Protein AF-A0A0A6PBP9-F1 (afdb_monomer_lite)

pLDDT: mean 74.22, std 13.12, range [42.09, 90.06]

Foldseek 3Di:
DDPPPPDDDPVVVVVLVVVCVVVVHDSVVVVVVVVVDDPVVVVVVVVPDPPDPPPCPVVDD

Radius of gyration: 16.66 Å; chains: 1; bounding box: 53×22×28 Å

Sequence (61 aa):
MSQYILELPDSLLEQAKKIATQKQISINLLKERAKRADINACRAVLAKIPDNPIDELDRIL

Organism: NCBI:txid1003181

Structure (mmCIF, N/CA/C/O backbone):
data_AF-A0A0A6PBP9-F1
#
_entry.id   AF-A0A0A6PBP9-F1
#
loop_
_atom_site.group_PDB
_atom_site.id
_atom_site.type_symbol
_atom_site.label_atom_id
_atom_site.label_alt_id
_atom_site.label_comp_id
_atom_site.label_asym_id
_atom_site.label_entity_id
_atom_site.label_seq_id
_atom_site.pdbx_PDB_ins_code
_atom_site.Cartn_x
_atom_site.Cartn_y
_atom_site.Cartn_z
_atom_site.occupancy
_atom_site.B_iso_or_equiv
_atom_site.auth_seq_id
_atom_site.auth_comp_id
_atom_site.auth_asym_id
_atom_site.auth_atom_id
_atom_site.pdbx_PDB_model_num
ATOM 1 N N . MET A 1 1 ? -24.191 -4.680 -3.256 1.00 42.88 1 MET A N 1
ATOM 2 C CA . MET A 1 1 ? -22.812 -4.162 -3.396 1.00 42.88 1 MET A CA 1
ATOM 3 C C . MET A 1 1 ? -21.937 -4.971 -2.457 1.00 42.88 1 MET A C 1
ATOM 5 O O . MET A 1 1 ? -22.186 -4.925 -1.261 1.00 42.88 1 MET A O 1
ATOM 9 N N . SER A 1 2 ? -21.019 -5.787 -2.980 1.00 46.06 2 SER A N 1
ATOM 10 C CA . SER A 1 2 ? -20.198 -6.675 -2.147 1.00 46.06 2 SER A CA 1
ATOM 11 C C . SER A 1 2 ? -19.220 -5.839 -1.316 1.00 46.06 2 SER A C 1
ATOM 13 O O . SER A 1 2 ? -18.310 -5.218 -1.868 1.00 46.06 2 SER A O 1
ATOM 15 N N . GLN A 1 3 ? -19.442 -5.755 -0.002 1.00 51.44 3 GLN A N 1
ATOM 16 C CA . GLN A 1 3 ? -18.473 -5.191 0.934 1.00 51.44 3 GLN A CA 1
ATOM 17 C C . GLN A 1 3 ? -17.327 -6.194 1.063 1.00 51.44 3 GLN A C 1
ATOM 19 O O . GLN A 1 3 ? -17.344 -7.067 1.923 1.00 51.44 3 GLN A O 1
ATOM 24 N N . TYR A 1 4 ? -16.331 -6.084 0.185 1.00 54.25 4 TYR A N 1
ATOM 25 C CA . TYR A 1 4 ? -15.052 -6.746 0.406 1.00 54.25 4 TYR A CA 1
ATOM 26 C C . TYR A 1 4 ? -14.427 -6.139 1.661 1.00 54.25 4 TYR A C 1
ATOM 28 O O . TYR A 1 4 ? -13.920 -5.011 1.649 1.00 54.25 4 TYR A O 1
ATOM 36 N N . ILE A 1 5 ? -14.526 -6.877 2.764 1.00 58.66 5 I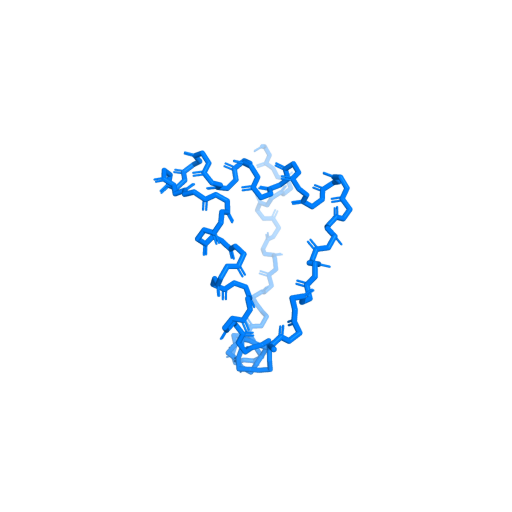LE A N 1
ATOM 37 C CA . ILE A 1 5 ? -13.808 -6.581 3.994 1.00 58.66 5 ILE A CA 1
ATOM 38 C C . ILE A 1 5 ? -12.342 -6.867 3.679 1.00 58.66 5 ILE A C 1
ATOM 40 O O . ILE A 1 5 ? -11.925 -8.012 3.539 1.00 58.66 5 ILE A O 1
ATOM 44 N N . LEU A 1 6 ? -11.575 -5.800 3.467 1.00 64.06 6 LEU A N 1
ATOM 45 C CA . LEU A 1 6 ? -10.133 -5.891 3.297 1.00 64.06 6 LEU A CA 1
ATOM 46 C C . LEU A 1 6 ? -9.530 -6.148 4.686 1.00 64.06 6 LEU A C 1
ATOM 48 O O . LEU A 1 6 ? -9.208 -5.200 5.414 1.00 64.06 6 LEU A O 1
ATOM 52 N N . GLU A 1 7 ? -9.471 -7.417 5.084 1.00 68.25 7 GLU A N 1
ATOM 53 C CA . GLU A 1 7 ? -8.765 -7.841 6.290 1.00 68.25 7 GLU A CA 1
ATOM 54 C C . GLU A 1 7 ? -7.264 -7.773 6.016 1.00 68.25 7 GLU A C 1
ATOM 56 O O . GLU A 1 7 ? -6.710 -8.525 5.216 1.00 68.25 7 GLU A O 1
ATOM 61 N N . LEU A 1 8 ? -6.623 -6.774 6.620 1.00 70.94 8 LEU A N 1
ATOM 62 C CA . LEU A 1 8 ? -5.182 -6.595 6.540 1.00 70.94 8 LEU A CA 1
ATOM 63 C C . LEU A 1 8 ? -4.535 -7.367 7.694 1.00 70.94 8 LEU A C 1
ATOM 65 O O . LEU A 1 8 ? -4.988 -7.206 8.827 1.00 70.94 8 LEU A O 1
ATOM 69 N N . PRO A 1 9 ? -3.455 -8.122 7.440 1.00 82.81 9 PRO A N 1
ATOM 70 C CA . PRO A 1 9 ? -2.584 -8.641 8.487 1.00 82.81 9 PRO A CA 1
ATOM 71 C C . PRO A 1 9 ? -2.145 -7.540 9.461 1.00 82.81 9 PRO A C 1
ATOM 73 O O . PRO A 1 9 ? -1.896 -6.404 9.041 1.00 82.81 9 PRO A O 1
ATOM 76 N N . ASP A 1 10 ? -1.976 -7.886 10.739 1.00 81.19 10 ASP A N 1
ATOM 77 C CA . ASP A 1 10 ? -1.662 -6.925 11.808 1.00 81.19 10 ASP A CA 1
ATOM 78 C C . ASP A 1 10 ? -0.413 -6.083 11.512 1.00 81.19 10 ASP A C 1
ATOM 80 O O . ASP A 1 10 ? -0.394 -4.875 11.746 1.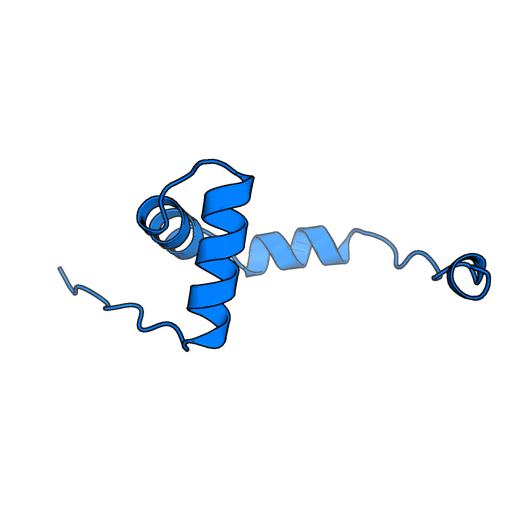00 81.19 10 ASP A O 1
ATOM 84 N N . SER A 1 11 ? 0.610 -6.687 10.902 1.00 82.62 11 SER A N 1
ATOM 85 C CA . SER A 1 11 ? 1.842 -5.993 10.510 1.00 82.62 11 SER A CA 1
ATOM 86 C C . SER A 1 11 ? 1.600 -4.866 9.497 1.00 82.62 11 SER A C 1
ATOM 88 O O . SER A 1 11 ? 2.176 -3.782 9.619 1.00 82.62 11 SER A O 1
ATOM 90 N N . LEU A 1 12 ? 0.718 -5.087 8.520 1.00 80.38 12 LEU A N 1
ATOM 91 C CA . LEU A 1 12 ? 0.347 -4.087 7.517 1.00 80.38 12 LEU A CA 1
ATOM 92 C C . LEU A 1 12 ? -0.581 -3.025 8.103 1.00 80.38 12 LEU A C 1
ATOM 94 O O . LEU A 1 12 ? -0.521 -1.859 7.711 1.00 80.38 12 LEU A O 1
ATOM 98 N N . LEU A 1 13 ? -1.412 -3.405 9.070 1.00 84.06 13 LEU A N 1
ATOM 99 C CA . LEU A 1 13 ? -2.303 -2.484 9.760 1.00 84.06 13 LEU A CA 1
ATOM 100 C C . LEU A 1 13 ? -1.517 -1.508 10.653 1.00 84.06 13 LEU A C 1
ATOM 102 O O . LEU A 1 13 ? -1.799 -0.308 10.648 1.00 84.06 13 LEU A O 1
ATOM 106 N N . GLU A 1 14 ? -0.475 -1.982 11.335 1.00 85.88 14 GLU A N 1
ATOM 107 C CA . GLU A 1 14 ? 0.453 -1.142 12.100 1.00 85.88 14 GLU A CA 1
ATOM 108 C C . GLU A 1 14 ? 1.267 -0.194 11.209 1.00 85.88 14 GLU A C 1
ATOM 110 O O . GLU A 1 14 ? 1.431 0.986 11.529 1.00 85.88 14 GLU A O 1
ATOM 115 N N . GLN A 1 15 ? 1.721 -0.653 10.041 1.00 84.44 15 GLN A N 1
ATOM 116 C CA . GLN A 1 15 ? 2.371 0.231 9.067 1.00 84.44 15 GLN A CA 1
ATOM 117 C C . GLN A 1 15 ? 1.406 1.293 8.527 1.00 84.44 15 GLN A C 1
ATOM 119 O O . GLN A 1 15 ? 1.758 2.473 8.462 1.00 84.44 15 GLN A O 1
ATOM 124 N N . ALA A 1 16 ? 0.171 0.906 8.201 1.00 82.88 16 ALA A N 1
ATOM 125 C CA . ALA A 1 16 ? -0.854 1.840 7.751 1.00 82.88 16 ALA A CA 1
ATOM 126 C C . ALA A 1 16 ? -1.159 2.902 8.817 1.00 82.88 16 ALA A C 1
ATOM 128 O O . ALA A 1 16 ? -1.288 4.074 8.469 1.00 82.88 16 ALA A O 1
ATOM 129 N N . LYS A 1 17 ? -1.209 2.529 10.105 1.00 85.31 17 LYS A N 1
ATOM 130 C CA . LYS A 1 17 ? -1.337 3.474 11.228 1.00 85.31 17 LYS A CA 1
ATOM 131 C C . LYS A 1 17 ? -0.168 4.454 11.283 1.00 85.31 17 LYS A C 1
ATOM 133 O O . LYS A 1 17 ? -0.398 5.655 11.364 1.00 85.31 17 LYS A O 1
ATOM 138 N N . LYS A 1 18 ? 1.077 3.978 11.191 1.00 88.25 18 LYS A N 1
ATOM 139 C CA . LYS A 1 18 ? 2.261 4.858 11.199 1.00 88.25 18 LYS A CA 1
ATOM 140 C C . LYS A 1 18 ? 2.218 5.882 10.062 1.00 88.25 18 LYS A C 1
ATOM 142 O O . LYS A 1 18 ? 2.406 7.072 10.302 1.00 88.25 18 LYS A O 1
ATOM 147 N N . ILE A 1 19 ? 1.902 5.434 8.847 1.00 85.81 19 ILE A N 1
ATOM 148 C CA . ILE A 1 19 ? 1.794 6.298 7.661 1.00 85.81 19 ILE A CA 1
ATOM 149 C C . ILE A 1 19 ? 0.622 7.279 7.799 1.00 85.81 19 ILE A C 1
ATOM 151 O O . ILE A 1 19 ? 0.754 8.450 7.442 1.00 85.81 19 ILE A O 1
ATOM 155 N N . ALA A 1 20 ? -0.515 6.815 8.323 1.00 85.88 20 ALA A N 1
ATOM 156 C CA . ALA A 1 20 ? -1.689 7.638 8.597 1.00 85.88 20 ALA A CA 1
ATOM 157 C C . ALA A 1 20 ? -1.347 8.796 9.542 1.00 85.88 20 ALA A C 1
ATOM 159 O O . ALA A 1 20 ? -1.638 9.948 9.223 1.00 85.88 20 ALA A O 1
ATOM 160 N N . THR A 1 21 ? -0.658 8.504 10.647 1.00 87.12 21 THR A N 1
ATOM 161 C CA . THR A 1 21 ? -0.217 9.504 11.626 1.00 87.12 21 THR A CA 1
ATOM 162 C C . THR A 1 21 ? 0.780 10.489 11.021 1.00 87.12 21 THR A C 1
ATOM 164 O O . THR A 1 21 ? 0.598 11.695 11.157 1.00 87.12 21 THR A O 1
ATOM 167 N N . GLN A 1 22 ? 1.792 10.004 10.292 1.00 90.06 22 GLN A N 1
ATOM 168 C CA . GLN A 1 22 ? 2.791 10.861 9.638 1.00 90.06 22 GLN A CA 1
ATOM 169 C C . GLN A 1 22 ? 2.169 11.825 8.624 1.00 90.06 22 GLN A C 1
ATOM 171 O O . GLN A 1 22 ? 2.582 12.976 8.525 1.00 90.06 22 GLN A O 1
ATOM 176 N N . LYS A 1 23 ? 1.176 11.357 7.863 1.00 86.00 23 LYS A N 1
ATOM 177 C CA . LYS A 1 23 ? 0.513 12.149 6.820 1.00 86.00 23 LYS A CA 1
ATOM 178 C C . LYS A 1 23 ? -0.754 12.859 7.306 1.00 86.00 23 LYS A C 1
ATOM 180 O O . LYS A 1 23 ? -1.418 13.482 6.486 1.00 86.00 23 LYS A O 1
ATOM 185 N N . GLN A 1 24 ? -1.094 12.752 8.595 1.00 88.69 24 GLN A N 1
ATOM 186 C CA . GLN A 1 24 ? -2.327 13.279 9.201 1.00 88.69 24 GLN A CA 1
ATOM 187 C C . GLN A 1 24 ? -3.602 12.911 8.415 1.00 88.69 24 GLN A C 1
ATOM 189 O O . GLN A 1 24 ? -4.505 13.723 8.225 1.00 88.69 24 GLN A O 1
ATOM 194 N N . ILE A 1 25 ? -3.682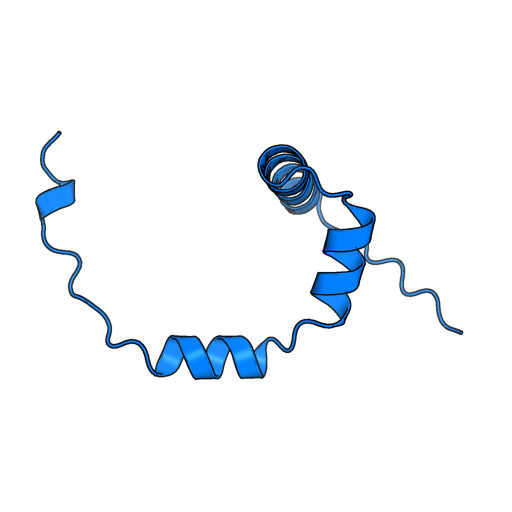 11.670 7.931 1.00 88.56 25 ILE A N 1
ATOM 195 C CA . ILE A 1 25 ? -4.836 11.153 7.183 1.00 88.56 25 ILE A CA 1
ATOM 196 C C . ILE A 1 25 ? -5.469 9.971 7.904 1.00 88.56 25 ILE A C 1
ATOM 198 O O . ILE A 1 25 ? -4.806 9.241 8.632 1.00 88.56 25 ILE A O 1
ATOM 202 N N . SER A 1 26 ? -6.758 9.733 7.665 1.00 86.69 26 SER A N 1
ATOM 203 C CA . SER A 1 26 ? -7.443 8.574 8.235 1.00 86.69 26 SER A CA 1
ATOM 204 C C . SER A 1 26 ? -7.047 7.267 7.538 1.00 86.69 26 SER A C 1
ATOM 206 O O . SER A 1 26 ? -6.803 7.217 6.328 1.00 86.69 26 SER A O 1
ATOM 208 N N . ILE A 1 27 ? -7.057 6.165 8.293 1.00 83.56 27 ILE A N 1
ATOM 209 C CA . ILE A 1 27 ? -6.810 4.814 7.761 1.00 83.56 27 ILE A CA 1
ATOM 210 C C . ILE A 1 27 ? -7.857 4.441 6.700 1.00 83.56 27 ILE A C 1
ATOM 212 O O . ILE A 1 27 ? -7.532 3.792 5.710 1.00 83.56 27 ILE A O 1
ATOM 216 N N . ASN A 1 28 ? -9.104 4.893 6.857 1.00 84.06 28 ASN A N 1
ATOM 217 C CA . ASN A 1 28 ? -10.156 4.665 5.864 1.00 84.06 28 ASN A CA 1
ATOM 218 C C . ASN A 1 28 ? -9.821 5.325 4.523 1.00 84.06 28 ASN A C 1
ATOM 220 O O . ASN A 1 28 ? -9.996 4.703 3.479 1.00 84.06 28 ASN A O 1
ATOM 224 N N . LEU A 1 29 ? -9.264 6.540 4.538 1.00 82.44 29 LEU A N 1
ATOM 225 C CA . LEU A 1 29 ? -8.809 7.199 3.316 1.00 82.44 29 LEU A CA 1
ATOM 226 C C . LEU A 1 29 ? -7.654 6.431 2.656 1.00 82.44 29 LEU A C 1
ATOM 228 O O . LEU A 1 29 ? -7.624 6.315 1.432 1.00 82.44 29 LEU A O 1
ATOM 232 N N . LEU A 1 30 ? -6.730 5.873 3.444 1.00 81.38 30 LEU A N 1
ATOM 233 C CA . LEU A 1 30 ? -5.675 4.986 2.938 1.00 81.38 30 LEU A CA 1
ATOM 234 C C . LEU A 1 30 ? -6.252 3.724 2.287 1.00 81.38 30 LEU A C 1
ATOM 236 O O . LEU A 1 30 ? -5.831 3.377 1.188 1.00 81.38 30 LEU A O 1
ATOM 240 N N . LYS A 1 31 ? -7.247 3.081 2.910 1.00 81.56 31 LYS A N 1
ATOM 241 C CA . LYS A 1 31 ? -7.929 1.906 2.343 1.00 81.56 31 LYS A CA 1
ATOM 242 C C . LYS A 1 31 ? -8.633 2.236 1.025 1.00 81.56 31 LYS A C 1
ATOM 244 O O . LYS A 1 31 ? -8.484 1.497 0.058 1.00 81.56 31 LYS A O 1
ATOM 249 N N . GLU A 1 32 ? -9.345 3.357 0.949 1.00 82.69 32 GLU A N 1
ATOM 250 C CA . GLU A 1 32 ? -10.007 3.793 -0.289 1.00 82.69 32 GLU A CA 1
ATOM 251 C C . GLU A 1 32 ? -9.010 4.160 -1.396 1.00 82.69 32 GLU A C 1
ATOM 253 O O . GLU A 1 32 ? -9.231 3.845 -2.564 1.00 82.69 32 GLU A O 1
ATOM 258 N N . ARG A 1 33 ? -7.877 4.779 -1.045 1.00 82.31 33 ARG A N 1
ATOM 259 C CA . ARG A 1 33 ? -6.787 5.033 -1.998 1.00 82.31 33 ARG A CA 1
ATOM 260 C C . ARG A 1 33 ? -6.156 3.735 -2.488 1.00 82.31 33 ARG A C 1
ATOM 262 O O . ARG A 1 33 ? -5.940 3.610 -3.684 1.00 82.31 33 ARG A O 1
ATOM 269 N N . ALA A 1 34 ? -5.917 2.772 -1.599 1.00 78.25 34 ALA A N 1
ATOM 270 C CA . ALA A 1 34 ? -5.378 1.465 -1.960 1.00 78.25 34 ALA A CA 1
ATOM 271 C C . ALA A 1 34 ? -6.313 0.700 -2.910 1.00 78.25 34 ALA A C 1
ATOM 273 O O . ALA A 1 34 ? -5.842 0.135 -3.888 1.00 78.25 34 ALA A O 1
ATOM 274 N N . LYS A 1 35 ? -7.636 0.756 -2.695 1.00 78.25 35 LYS A N 1
ATOM 275 C CA . LYS A 1 35 ? -8.628 0.176 -3.621 1.00 78.25 35 LYS A CA 1
ATOM 276 C C . LYS A 1 35 ? -8.575 0.783 -5.025 1.00 78.25 35 LYS A C 1
ATOM 278 O O . LYS A 1 35 ? -8.892 0.099 -5.989 1.00 78.25 35 LYS A O 1
ATOM 283 N N . ARG A 1 36 ? -8.226 2.068 -5.135 1.00 76.81 36 ARG A N 1
ATOM 284 C CA . ARG A 1 36 ? -8.109 2.788 -6.415 1.00 7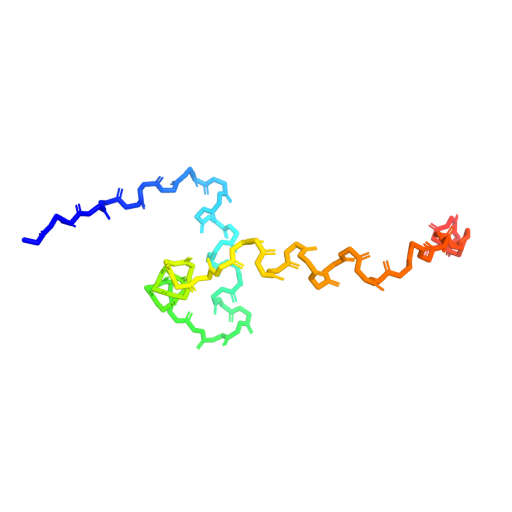6.81 36 ARG A CA 1
ATOM 285 C C . ARG A 1 36 ? -6.710 2.720 -7.024 1.00 76.81 36 ARG A C 1
ATOM 287 O O . ARG A 1 36 ? -6.531 3.180 -8.147 1.00 76.81 36 ARG A O 1
ATOM 294 N N . ALA A 1 37 ? -5.720 2.228 -6.285 1.00 78.69 37 ALA A N 1
ATOM 295 C CA . ALA A 1 37 ? -4.346 2.198 -6.747 1.00 78.69 37 ALA A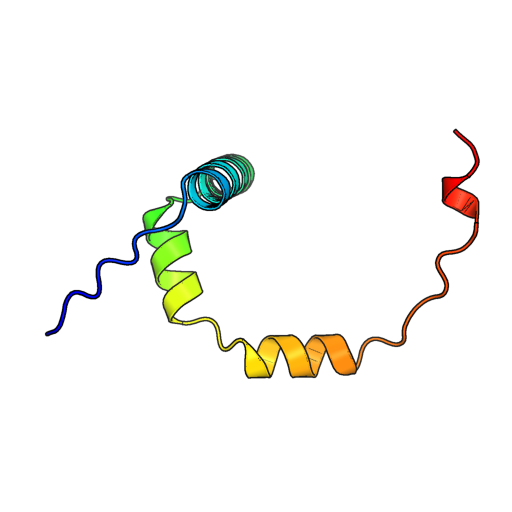 CA 1
ATOM 296 C C . ALA A 1 37 ? -4.188 1.115 -7.820 1.00 78.69 37 ALA A C 1
ATOM 298 O O . ALA A 1 37 ? -4.375 -0.071 -7.554 1.00 78.69 37 ALA A O 1
ATOM 299 N N . ASP A 1 38 ? -3.819 1.529 -9.030 1.00 79.38 38 ASP A N 1
ATOM 300 C CA . ASP A 1 38 ? -3.452 0.603 -10.094 1.00 79.38 38 ASP A CA 1
ATOM 301 C C . ASP A 1 38 ? -1.990 0.179 -9.913 1.00 79.38 38 ASP A C 1
ATOM 303 O O . ASP A 1 38 ? -1.046 0.894 -10.262 1.00 79.38 38 ASP A O 1
ATOM 307 N N . ILE A 1 39 ? -1.811 -1.010 -9.336 1.00 78.69 39 ILE A N 1
ATOM 308 C CA . ILE A 1 39 ? -0.495 -1.597 -9.062 1.00 78.69 39 ILE A CA 1
ATOM 309 C C . ILE A 1 39 ? 0.324 -1.755 -10.352 1.00 78.69 39 ILE A C 1
ATOM 311 O O . ILE A 1 39 ? 1.546 -1.587 -10.323 1.00 78.69 39 ILE A O 1
ATOM 315 N N . ASN A 1 40 ? -0.319 -2.039 -11.488 1.00 76.38 40 ASN A N 1
ATOM 316 C CA . ASN A 1 40 ? 0.377 -2.221 -12.760 1.00 76.38 40 ASN A CA 1
ATOM 317 C C . ASN A 1 40 ? 0.914 -0.888 -13.278 1.00 76.38 40 ASN A C 1
ATOM 319 O O . ASN A 1 40 ? 2.064 -0.821 -13.715 1.00 76.38 40 ASN A O 1
ATOM 323 N N . ALA A 1 41 ? 0.126 0.183 -13.154 1.00 76.81 41 ALA A N 1
ATOM 324 C CA . ALA A 1 41 ? 0.577 1.529 -13.488 1.00 76.81 41 ALA A CA 1
ATOM 325 C C . ALA A 1 41 ? 1.756 1.963 -12.600 1.00 76.81 41 ALA A C 1
ATOM 327 O O . ALA A 1 41 ? 2.758 2.465 -13.110 1.00 76.81 41 ALA A O 1
ATOM 328 N N . CYS A 1 42 ? 1.694 1.701 -11.289 1.00 78.81 42 CYS A N 1
ATOM 329 C CA . CYS A 1 42 ? 2.807 1.980 -10.377 1.00 78.81 42 CYS A CA 1
ATOM 330 C C . CYS A 1 42 ? 4.078 1.207 -10.763 1.00 78.81 42 CYS A C 1
ATOM 332 O O . CYS A 1 42 ? 5.160 1.791 -10.818 1.00 78.81 42 CYS A O 1
ATOM 334 N N . ARG A 1 43 ? 3.960 -0.088 -11.083 1.00 80.00 43 ARG A N 1
ATOM 335 C CA . ARG A 1 43 ? 5.098 -0.912 -11.517 1.00 80.00 43 ARG A CA 1
ATOM 336 C C . ARG A 1 43 ? 5.698 -0.413 -12.832 1.00 80.00 43 ARG A C 1
ATOM 338 O O . ARG A 1 43 ? 6.916 -0.383 -12.960 1.00 80.00 43 ARG A O 1
ATOM 345 N N . ALA A 1 44 ? 4.868 0.020 -13.779 1.00 81.31 44 ALA A N 1
ATOM 346 C CA . ALA A 1 44 ? 5.327 0.574 -15.051 1.00 81.31 44 ALA A CA 1
ATOM 347 C C . ALA A 1 44 ? 6.088 1.900 -14.889 1.00 81.31 44 ALA A C 1
ATOM 349 O O . ALA A 1 44 ? 6.973 2.192 -15.689 1.00 81.31 44 ALA A O 1
ATOM 350 N N . VAL A 1 45 ? 5.765 2.704 -13.869 1.00 78.69 45 VAL A N 1
ATOM 351 C CA . VAL A 1 45 ? 6.550 3.899 -13.517 1.00 78.69 45 VAL A CA 1
ATOM 352 C C . VAL A 1 45 ? 7.895 3.499 -12.916 1.00 78.69 45 VAL A C 1
ATOM 354 O O . VAL A 1 45 ? 8.918 4.005 -13.365 1.00 78.69 45 VAL A O 1
ATOM 357 N N . LEU A 1 46 ? 7.909 2.565 -11.959 1.00 77.81 46 LEU A N 1
ATOM 358 C CA . LEU A 1 46 ? 9.147 2.098 -11.322 1.00 77.81 46 LEU A CA 1
ATOM 359 C C . LEU A 1 46 ? 10.110 1.453 -12.325 1.00 77.81 46 LEU A C 1
ATOM 361 O O . LEU A 1 46 ? 11.301 1.714 -12.265 1.00 77.81 46 LEU A O 1
ATOM 365 N N . ALA A 1 47 ? 9.598 0.697 -13.297 1.00 83.44 47 ALA A N 1
ATOM 366 C CA . ALA A 1 47 ? 10.411 0.068 -14.339 1.00 83.44 47 ALA A CA 1
ATOM 367 C C . ALA A 1 47 ? 11.131 1.066 -15.269 1.00 83.44 47 ALA A C 1
ATOM 369 O O . ALA A 1 47 ? 12.034 0.675 -16.002 1.00 83.44 47 ALA A O 1
ATOM 370 N N . LYS A 1 48 ? 10.719 2.342 -15.283 1.00 83.19 48 LYS A N 1
ATOM 371 C CA . LYS A 1 48 ? 11.383 3.403 -16.060 1.00 83.19 48 LYS A CA 1
ATOM 372 C C . LYS A 1 48 ? 12.493 4.098 -15.283 1.00 83.19 48 LYS A C 1
ATOM 374 O O . LYS A 1 48 ? 13.244 4.863 -15.881 1.00 83.19 48 LYS A O 1
ATOM 379 N N . ILE A 1 49 ? 12.553 3.895 -13.970 1.00 76.62 49 ILE A N 1
ATOM 380 C CA . ILE A 1 49 ? 13.611 4.455 -13.142 1.00 76.62 49 ILE A CA 1
ATOM 381 C C . ILE A 1 49 ? 14.818 3.533 -13.337 1.00 76.62 49 ILE A C 1
ATOM 383 O O . ILE A 1 49 ? 14.707 2.349 -13.023 1.00 76.62 49 ILE A O 1
ATOM 387 N N . PRO A 1 50 ? 15.931 4.025 -13.910 1.00 72.31 50 PRO A N 1
ATOM 388 C CA . PRO A 1 50 ? 17.135 3.219 -14.015 1.00 72.31 50 PRO A CA 1
ATOM 389 C C . PRO A 1 50 ? 17.581 2.829 -12.607 1.00 72.31 50 PRO A C 1
ATOM 391 O O . PRO A 1 50 ? 17.542 3.665 -11.700 1.00 72.31 50 PRO A O 1
ATOM 394 N N . ASP A 1 51 ? 17.991 1.574 -12.428 1.00 69.88 51 ASP A N 1
ATOM 395 C CA . ASP A 1 51 ? 18.594 1.137 -11.174 1.00 69.88 51 ASP A CA 1
ATOM 396 C C . ASP A 1 51 ? 19.842 1.987 -10.938 1.00 69.88 51 ASP A C 1
ATOM 398 O O . ASP A 1 51 ? 20.858 1.848 -11.624 1.00 69.88 51 ASP A O 1
ATOM 402 N N . ASN A 1 52 ? 19.746 2.922 -9.996 1.00 65.75 52 ASN A N 1
ATOM 403 C CA . ASN A 1 52 ? 20.917 3.645 -9.551 1.00 65.75 52 ASN A CA 1
ATOM 404 C C . ASN A 1 52 ? 21.765 2.627 -8.781 1.00 65.75 52 ASN A C 1
ATOM 406 O O . ASN A 1 52 ? 21.222 1.967 -7.884 1.00 65.75 52 ASN A O 1
ATOM 410 N N . PRO A 1 53 ? 23.059 2.456 -9.101 1.00 63.00 53 PRO A N 1
ATOM 411 C CA . PRO A 1 53 ? 23.923 1.684 -8.229 1.00 63.00 53 PRO A CA 1
ATOM 412 C C . PRO A 1 53 ? 23.795 2.281 -6.827 1.00 63.00 53 PRO A C 1
ATOM 414 O O . PRO A 1 53 ? 23.773 3.505 -6.656 1.00 63.00 53 PRO A O 1
ATOM 417 N N . ILE A 1 54 ? 23.619 1.412 -5.834 1.00 61.69 54 ILE A N 1
ATOM 418 C CA . ILE A 1 54 ? 23.757 1.807 -4.438 1.00 61.69 54 ILE A CA 1
ATOM 419 C C . ILE A 1 54 ? 25.230 2.180 -4.307 1.00 61.69 54 ILE A C 1
ATOM 421 O O . ILE A 1 54 ? 26.077 1.296 -4.178 1.00 61.69 54 ILE A O 1
ATOM 425 N N . ASP A 1 55 ? 25.545 3.467 -4.456 1.00 58.25 55 ASP A N 1
ATOM 426 C CA . ASP A 1 55 ? 26.874 3.969 -4.145 1.00 58.25 55 ASP A CA 1
ATOM 427 C C . ASP A 1 55 ? 27.185 3.536 -2.71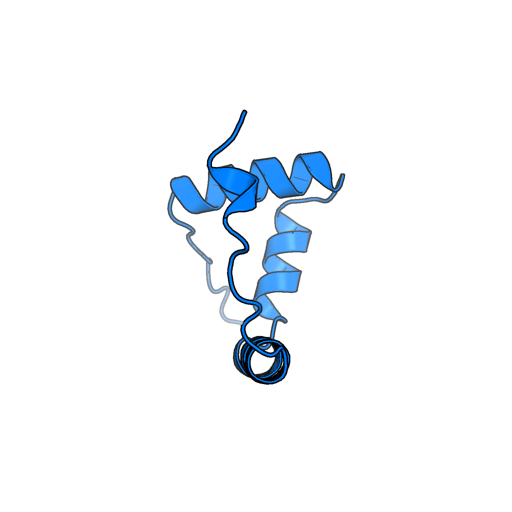1 1.00 58.25 55 ASP A C 1
ATOM 429 O O . ASP A 1 55 ? 26.350 3.661 -1.812 1.00 58.25 55 ASP A O 1
ATOM 433 N N . GLU A 1 56 ? 28.383 2.996 -2.499 1.00 54.75 56 GLU A N 1
ATOM 434 C CA . GLU A 1 56 ? 28.891 2.469 -1.224 1.00 54.75 56 GLU A CA 1
ATOM 435 C C . GLU A 1 56 ? 28.930 3.503 -0.070 1.00 54.75 56 GLU A C 1
ATOM 437 O O . GLU A 1 56 ? 29.536 3.246 0.969 1.00 54.75 56 GLU A O 1
ATOM 442 N N . LEU A 1 57 ? 28.275 4.660 -0.206 1.00 53.59 57 LEU A N 1
ATOM 443 C CA . LEU A 1 57 ? 28.200 5.715 0.802 1.00 53.59 57 LEU A CA 1
ATOM 444 C C . LEU A 1 57 ? 27.381 5.343 2.048 1.00 53.59 57 LEU A C 1
ATOM 446 O O . LEU A 1 57 ? 27.516 6.026 3.053 1.00 53.59 57 LEU A O 1
ATOM 450 N N . ASP A 1 58 ? 26.607 4.254 2.025 1.00 50.91 58 ASP A N 1
ATOM 451 C CA . ASP A 1 58 ? 25.912 3.724 3.214 1.00 50.91 58 ASP A CA 1
ATOM 452 C C . ASP A 1 58 ? 26.772 2.737 4.036 1.00 50.91 58 ASP A C 1
ATOM 454 O O . ASP A 1 58 ? 26.318 2.200 5.047 1.00 50.91 58 ASP A O 1
ATOM 458 N N . ARG A 1 59 ? 28.031 2.469 3.641 1.00 50.44 59 ARG A N 1
ATOM 459 C CA . ARG A 1 59 ? 28.960 1.672 4.471 1.00 50.44 59 ARG A CA 1
ATOM 460 C C . ARG A 1 59 ? 29.692 2.480 5.540 1.00 50.44 59 ARG A C 1
ATOM 462 O O . ARG A 1 59 ? 30.401 1.876 6.345 1.00 50.44 59 ARG A O 1
ATOM 469 N N . ILE A 1 60 ? 29.564 3.806 5.568 1.00 50.62 60 ILE A N 1
ATOM 470 C CA . ILE A 1 60 ? 30.308 4.643 6.511 1.00 50.62 60 ILE A CA 1
ATOM 471 C C . ILE A 1 60 ? 29.358 5.635 7.197 1.00 50.62 60 ILE A C 1
ATOM 473 O O . ILE A 1 60 ? 29.083 6.699 6.652 1.00 50.62 60 ILE A O 1
ATOM 477 N N . LEU A 1 61 ? 29.011 5.267 8.441 1.00 42.09 61 LEU A N 1
ATOM 478 C CA . LEU A 1 61 ? 28.493 6.066 9.572 1.00 42.09 61 LEU A CA 1
ATOM 479 C C . LEU A 1 61 ? 26.972 6.175 9.747 1.00 42.09 61 LEU A C 1
ATOM 481 O O . LEU A 1 61 ? 26.325 7.001 9.073 1.00 42.09 61 LEU A O 1
#

Secondary structure (DSSP, 8-state):
---------HHHHHHHHHHHHHTT--HHHHHHHHHH--HHHHHHHHTTS------GGGG--